Protein AF-A0A378A6G2-F1 (afdb_monomer_lite)

Sequence (100 aa):
MKLASNEDGTGRVIHTNESQAVLLYVKSITDPTMFDALFADALSWRMAAEIAMPIAANASLGQQAMANYQQVLTAAMQRSLDEAHEPQQAMSDLASARIC

pLDDT: mean 73.75, std 14.47, range [42.44, 91.06]

Secondary structure (DSSP, 8-state):
-EEEE-TTSSSEEEE--SSS-----------GGGS-HHHHHHHHHHHHHHHHHHHH--HHHHHHHHHHHHHHHHHHHHHHHHHT--------TTSSTT--

Organism: Klebsiella pneumoniae subsp. ozaenae (NCBI:txid574)

Structure (mmCIF, N/CA/C/O backbone):
data_AF-A0A378A6G2-F1
#
_entry.id   AF-A0A378A6G2-F1
#
loop_
_atom_site.group_PDB
_atom_site.id
_atom_site.type_symbol
_atom_site.label_atom_id
_atom_site.label_alt_id
_atom_site.labe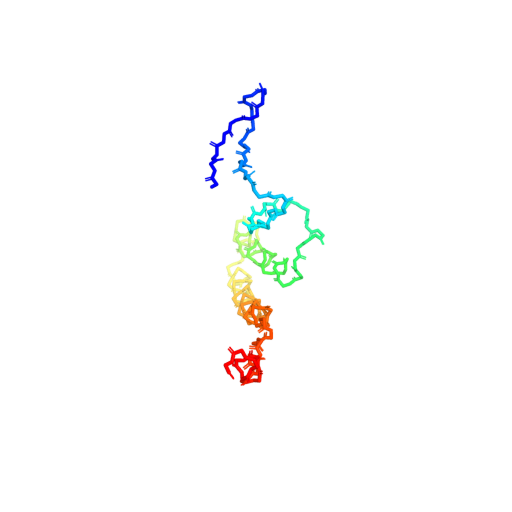l_comp_id
_atom_site.label_asym_id
_atom_site.label_entity_id
_atom_site.label_seq_id
_atom_site.pdbx_PDB_ins_code
_atom_site.Cartn_x
_atom_site.Cartn_y
_atom_site.Cartn_z
_atom_site.occupancy
_atom_site.B_iso_or_equiv
_atom_site.auth_seq_id
_atom_site.auth_comp_id
_atom_site.auth_asym_id
_atom_site.auth_atom_id
_atom_site.pdbx_PDB_model_num
ATOM 1 N N . MET A 1 1 ? 10.693 11.267 -30.051 1.00 49.34 1 MET A N 1
ATOM 2 C CA . MET A 1 1 ? 9.576 10.381 -29.665 1.00 49.34 1 MET A CA 1
ATOM 3 C C . MET A 1 1 ? 8.267 11.103 -29.943 1.00 49.34 1 MET A C 1
ATOM 5 O O . MET A 1 1 ? 8.030 12.153 -29.358 1.00 49.34 1 MET A O 1
ATOM 9 N N . LYS A 1 2 ? 7.481 10.631 -30.913 1.00 45.75 2 LYS A N 1
ATOM 10 C CA . LYS A 1 2 ? 6.256 11.310 -31.370 1.00 45.75 2 LYS A CA 1
ATOM 11 C C . LYS A 1 2 ? 5.085 10.347 -31.196 1.00 45.75 2 LYS A C 1
ATOM 13 O O . LYS A 1 2 ? 5.209 9.179 -31.559 1.00 45.75 2 LYS A O 1
ATOM 18 N N . LEU A 1 3 ? 3.992 10.816 -30.599 1.00 53.03 3 LEU A N 1
ATOM 19 C CA . LEU A 1 3 ? 2.768 10.026 -30.486 1.00 53.03 3 LEU A CA 1
ATOM 20 C C . LEU A 1 3 ? 2.037 10.071 -31.831 1.00 53.03 3 LEU A C 1
ATOM 22 O O . LEU A 1 3 ? 1.828 11.157 -32.372 1.00 53.03 3 LEU A O 1
ATOM 26 N N . ALA A 1 4 ? 1.662 8.914 -32.361 1.00 60.09 4 ALA A N 1
ATOM 27 C CA . ALA A 1 4 ? 0.761 8.797 -33.501 1.00 60.09 4 ALA A CA 1
ATOM 28 C C . ALA A 1 4 ? -0.376 7.822 -33.167 1.00 60.09 4 ALA A C 1
ATOM 30 O O . ALA A 1 4 ? -0.430 7.274 -32.065 1.00 60.09 4 ALA A O 1
ATOM 31 N N . SER A 1 5 ? -1.307 7.641 -34.096 1.00 57.41 5 SER A N 1
ATOM 32 C CA . SER A 1 5 ? -2.378 6.649 -33.972 1.00 57.41 5 SER A CA 1
ATOM 33 C C . SER A 1 5 ? -1.998 5.400 -34.763 1.00 57.41 5 SER A C 1
ATOM 35 O O . SER A 1 5 ? -1.319 5.517 -35.783 1.00 57.41 5 SER A O 1
ATOM 37 N N . ASN A 1 6 ? -2.392 4.218 -34.286 1.00 58.25 6 ASN A N 1
ATOM 38 C CA . ASN A 1 6 ? -2.279 2.981 -35.063 1.00 58.25 6 ASN A CA 1
ATOM 39 C C . ASN A 1 6 ? -3.079 3.086 -36.377 1.00 58.25 6 ASN A C 1
ATOM 41 O O . ASN A 1 6 ? -3.934 3.960 -36.518 1.00 58.25 6 ASN A O 1
ATOM 45 N N . GLU A 1 7 ? -2.825 2.181 -37.323 1.00 62.88 7 GLU A N 1
ATOM 46 C CA . GLU A 1 7 ? -3.485 2.166 -38.641 1.00 62.88 7 GLU A CA 1
ATOM 47 C C . GLU A 1 7 ? -5.026 2.072 -38.543 1.00 62.88 7 GLU A C 1
ATOM 49 O O . GLU A 1 7 ? -5.721 2.589 -39.414 1.00 62.88 7 GLU A O 1
ATOM 54 N N . ASP A 1 8 ? -5.558 1.546 -37.430 1.00 67.25 8 ASP A N 1
ATOM 55 C CA . ASP A 1 8 ? -6.998 1.469 -37.126 1.00 67.25 8 ASP A CA 1
ATOM 56 C C . ASP A 1 8 ? -7.560 2.670 -36.328 1.00 67.25 8 ASP A C 1
ATOM 58 O O . ASP A 1 8 ? -8.726 2.665 -35.932 1.00 67.25 8 ASP A O 1
ATOM 62 N N . GLY A 1 9 ? -6.748 3.690 -36.020 1.00 57.12 9 GLY A N 1
ATOM 63 C CA . GLY A 1 9 ? -7.176 4.941 -35.371 1.00 57.12 9 GLY A CA 1
ATOM 64 C C . GLY A 1 9 ? -7.661 4.839 -33.914 1.00 57.12 9 GLY A C 1
ATOM 65 O O . GLY A 1 9 ? -8.152 5.821 -33.360 1.00 57.12 9 GLY A O 1
ATOM 66 N N . THR A 1 10 ? -7.536 3.677 -33.277 1.00 60.03 10 THR A N 1
ATOM 67 C CA . THR A 1 10 ? -8.112 3.360 -31.955 1.00 60.03 10 THR A CA 1
ATOM 68 C C . THR A 1 10 ? -7.091 3.317 -30.813 1.00 60.03 10 THR A C 1
ATOM 70 O O . THR A 1 10 ? -7.474 3.337 -29.644 1.00 60.03 10 THR A O 1
ATOM 73 N N . GLY A 1 11 ? -5.792 3.309 -31.112 1.00 54.44 11 GLY A N 1
ATOM 74 C CA . GLY A 1 11 ? -4.706 3.198 -30.139 1.00 54.44 11 GLY A CA 1
ATOM 75 C C . GLY A 1 11 ? -3.613 4.244 -30.352 1.00 54.44 11 GLY A C 1
A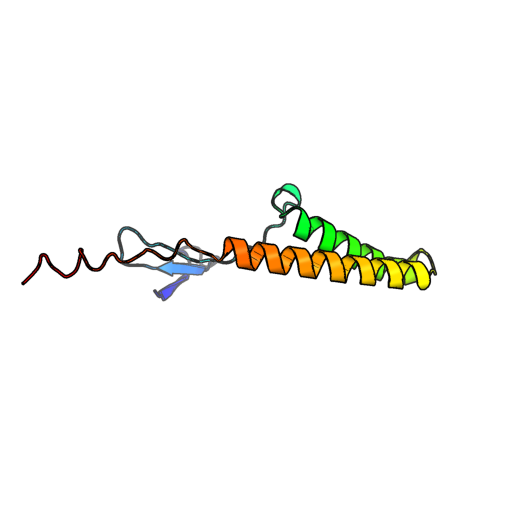TOM 76 O O . GLY A 1 11 ? -3.162 4.475 -31.473 1.00 54.44 11 GLY A O 1
ATOM 77 N N . ARG A 1 12 ? -3.151 4.866 -29.259 1.00 65.38 12 ARG A N 1
ATOM 78 C CA . ARG A 1 12 ? -1.968 5.742 -29.273 1.00 65.38 12 ARG A CA 1
ATOM 79 C C . ARG A 1 12 ? -0.707 4.890 -29.354 1.00 65.38 12 ARG A C 1
ATOM 81 O O . ARG A 1 12 ? -0.433 4.110 -28.448 1.00 65.38 12 ARG A O 1
ATOM 88 N N . VAL A 1 13 ? 0.067 5.084 -30.411 1.00 71.81 13 VAL A N 1
ATOM 89 C CA . VAL A 1 13 ? 1.367 4.451 -30.629 1.00 71.81 13 VAL A CA 1
ATOM 90 C C . VAL A 1 13 ? 2.482 5.473 -30.458 1.00 71.81 13 VAL A C 1
ATOM 92 O O . VAL A 1 13 ? 2.335 6.659 -30.755 1.00 71.81 13 VAL A O 1
ATOM 95 N N . ILE A 1 14 ? 3.614 5.014 -29.942 1.00 69.38 14 ILE A N 1
ATOM 96 C CA . ILE A 1 14 ? 4.795 5.840 -29.735 1.00 69.38 14 ILE A CA 1
ATOM 97 C C . ILE A 1 14 ? 5.820 5.437 -30.787 1.00 69.38 14 ILE A C 1
ATOM 99 O O . ILE A 1 14 ? 6.324 4.318 -30.764 1.00 69.38 14 ILE A O 1
ATOM 103 N N . HIS A 1 15 ? 6.153 6.359 -31.687 1.00 65.25 15 HIS A N 1
ATOM 104 C CA . HIS A 1 15 ? 7.174 6.115 -32.698 1.00 65.25 15 HIS A CA 1
ATOM 105 C C . HIS A 1 15 ? 8.559 6.511 -32.186 1.00 65.25 15 HIS A C 1
ATOM 107 O O . HIS A 1 15 ? 8.774 7.630 -31.692 1.00 65.25 15 HIS A O 1
ATOM 113 N N . THR A 1 16 ? 9.496 5.582 -32.358 1.00 65.06 16 THR A N 1
ATOM 114 C CA . THR A 1 16 ? 10.930 5.756 -32.142 1.00 65.06 16 THR A CA 1
ATOM 115 C C . THR A 1 16 ? 11.685 5.292 -33.385 1.00 65.06 16 THR A C 1
ATOM 117 O O . THR A 1 16 ? 11.277 4.340 -34.045 1.00 65.06 16 THR A O 1
ATOM 120 N N . ASN A 1 17 ? 12.743 6.012 -33.736 1.00 66.44 17 ASN A N 1
ATOM 121 C CA . ASN A 1 17 ? 13.647 5.708 -34.845 1.00 66.44 17 ASN A CA 1
ATOM 122 C C . ASN A 1 17 ? 14.874 4.896 -34.392 1.00 66.44 17 ASN A C 1
ATOM 124 O O . ASN A 1 17 ? 15.706 4.547 -35.222 1.00 66.44 17 ASN A O 1
ATOM 128 N N . GLU A 1 18 ? 14.981 4.614 -33.093 1.00 73.25 18 GLU A N 1
ATOM 129 C CA . GLU A 1 18 ? 16.032 3.786 -32.501 1.00 73.25 18 GLU A CA 1
ATOM 130 C C . GLU A 1 18 ? 15.677 2.297 -32.605 1.00 73.25 18 GLU A C 1
ATOM 132 O O . GLU A 1 18 ? 14.549 1.902 -32.305 1.00 73.25 18 GLU A O 1
ATOM 137 N N . SER A 1 19 ? 16.643 1.454 -32.985 1.00 64.69 19 SER A N 1
ATOM 138 C CA . SER A 1 19 ? 16.437 0.005 -33.163 1.00 64.69 19 SER A CA 1
ATOM 139 C C . SER A 1 19 ? 16.211 -0.757 -31.851 1.00 64.69 19 SER A C 1
ATOM 141 O O . SER A 1 19 ? 15.618 -1.833 -31.862 1.00 64.69 19 SER A O 1
ATOM 143 N N . GLN A 1 20 ? 16.662 -0.210 -30.718 1.00 60.72 20 GLN A N 1
ATOM 144 C CA . GLN A 1 20 ? 16.341 -0.682 -29.369 1.00 60.72 20 GLN A CA 1
ATOM 145 C C . GLN A 1 20 ? 15.920 0.510 -28.510 1.00 60.72 20 GLN A C 1
ATOM 147 O O . GLN A 1 20 ? 16.757 1.250 -28.001 1.00 60.72 20 GLN A O 1
ATOM 152 N N . ALA A 1 21 ? 14.614 0.706 -28.349 1.00 69.06 21 ALA A N 1
ATOM 153 C CA . ALA A 1 21 ? 14.086 1.745 -27.476 1.00 69.06 21 ALA A CA 1
ATOM 154 C C . ALA A 1 21 ? 13.745 1.175 -26.097 1.00 69.06 21 ALA A C 1
ATOM 156 O O . ALA A 1 21 ? 12.923 0.267 -25.973 1.00 69.06 21 ALA A O 1
ATOM 157 N N . VAL A 1 22 ? 14.354 1.747 -25.061 1.00 71.38 22 VAL A N 1
ATOM 158 C CA . VAL A 1 22 ? 13.987 1.501 -23.664 1.00 71.38 22 VAL A CA 1
ATOM 159 C C . VAL A 1 22 ? 12.923 2.521 -23.266 1.00 71.38 22 VAL A C 1
ATOM 161 O O . VAL A 1 22 ? 13.084 3.719 -23.497 1.00 71.38 22 VAL A O 1
ATOM 164 N N . LEU A 1 23 ? 11.818 2.045 -22.694 1.00 72.25 23 LEU A N 1
ATOM 165 C CA . LEU A 1 23 ? 10.677 2.868 -22.298 1.00 72.25 23 LEU A CA 1
ATOM 166 C C . LEU A 1 23 ? 10.410 2.708 -20.805 1.00 72.25 23 LEU A C 1
ATOM 168 O O . LEU A 1 23 ? 10.145 1.602 -20.339 1.00 72.25 23 LEU A O 1
ATOM 172 N N . LEU A 1 24 ? 10.397 3.827 -20.084 1.00 77.25 24 LEU A N 1
ATOM 173 C CA . LEU A 1 24 ? 9.825 3.896 -18.746 1.00 77.25 24 LEU A CA 1
ATOM 174 C C . LEU A 1 24 ? 8.340 4.249 -18.879 1.00 77.25 24 LEU A C 1
ATOM 176 O O . LEU A 1 24 ? 7.993 5.279 -19.459 1.00 77.25 24 LEU A O 1
ATOM 180 N N . TYR A 1 25 ? 7.459 3.387 -18.381 1.00 78.31 25 TYR A N 1
ATOM 181 C CA . TYR A 1 25 ? 6.013 3.579 -18.460 1.00 78.31 25 TYR A CA 1
ATOM 182 C C . TYR A 1 25 ? 5.342 3.216 -17.139 1.00 78.31 25 TYR A C 1
ATOM 184 O O . TYR A 1 25 ? 5.849 2.408 -16.367 1.00 78.31 25 TYR A O 1
ATOM 192 N N . VAL A 1 26 ? 4.166 3.799 -16.907 1.00 80.56 26 VAL A N 1
ATOM 193 C CA . VAL A 1 26 ? 3.279 3.418 -15.805 1.00 80.56 26 VAL A CA 1
ATOM 194 C C . VAL A 1 26 ? 2.112 2.640 -16.399 1.00 80.56 26 VAL A C 1
ATOM 196 O O . VAL A 1 26 ? 1.477 3.097 -17.350 1.00 80.56 26 VAL A O 1
ATOM 199 N N . LYS A 1 27 ? 1.827 1.459 -15.850 1.00 81.19 27 LYS A N 1
ATOM 200 C CA . LYS A 1 27 ? 0.690 0.623 -16.247 1.00 81.19 27 LYS A CA 1
ATOM 201 C C . LYS A 1 27 ? -0.262 0.462 -15.072 1.00 81.19 27 LYS A C 1
ATOM 203 O O . LYS A 1 27 ? 0.168 0.234 -13.948 1.00 81.19 27 LYS A O 1
ATOM 208 N N . SER A 1 28 ? -1.560 0.545 -15.352 1.00 80.62 28 SER A N 1
ATOM 209 C CA . SER A 1 28 ? -2.584 0.159 -14.385 1.00 80.62 28 SER A CA 1
ATOM 210 C C . SER A 1 28 ? -2.615 -1.365 -14.283 1.00 80.62 28 SER A C 1
ATOM 212 O O . SER A 1 28 ? -2.884 -2.057 -15.268 1.00 80.62 28 SER A O 1
ATOM 214 N N . ILE A 1 29 ? -2.277 -1.881 -13.107 1.00 83.31 29 ILE A N 1
ATOM 215 C CA . ILE A 1 29 ? -2.372 -3.301 -12.784 1.00 83.31 29 ILE A CA 1
ATOM 216 C C . ILE A 1 29 ? -3.741 -3.528 -12.143 1.00 83.31 29 ILE A C 1
ATOM 218 O O . ILE A 1 29 ? -4.074 -2.887 -11.151 1.00 83.31 29 ILE A O 1
ATOM 222 N N . THR A 1 30 ? -4.540 -4.418 -12.725 1.00 82.31 30 THR A N 1
ATOM 223 C CA . THR A 1 30 ? -5.874 -4.776 -12.213 1.00 82.31 30 THR A CA 1
ATOM 224 C C . THR A 1 30 ? -5.887 -6.117 -11.484 1.00 82.31 30 THR A C 1
ATOM 226 O O . THR A 1 30 ? -6.879 -6.445 -10.843 1.00 82.31 30 THR A O 1
ATOM 229 N N . ASP A 1 31 ? -4.815 -6.902 -11.609 1.00 81.69 31 ASP A N 1
ATOM 230 C CA . ASP A 1 31 ? -4.673 -8.198 -10.952 1.00 81.69 31 ASP A CA 1
ATOM 231 C C . ASP A 1 31 ? -4.090 -8.011 -9.539 1.00 81.69 31 ASP A C 1
ATOM 233 O O . ASP A 1 31 ? -2.941 -7.574 -9.417 1.00 81.69 31 ASP A O 1
ATOM 237 N N . PRO A 1 32 ? -4.839 -8.346 -8.473 1.00 76.12 32 PRO A N 1
ATOM 238 C CA . PRO A 1 32 ? -4.370 -8.183 -7.102 1.00 76.12 32 PRO A CA 1
ATOM 239 C C . PRO A 1 32 ? -3.197 -9.102 -6.740 1.00 76.12 32 PRO A C 1
ATOM 241 O O . PRO A 1 32 ? -2.492 -8.821 -5.777 1.00 76.12 32 PRO A O 1
ATOM 244 N N . THR A 1 33 ? -2.946 -10.173 -7.499 1.00 82.75 33 THR A N 1
ATOM 245 C CA . THR A 1 33 ? -1.784 -11.052 -7.272 1.00 82.75 33 THR A CA 1
ATOM 246 C C . THR A 1 33 ? -0.462 -10.412 -7.694 1.00 82.75 33 THR A C 1
ATOM 248 O O . THR A 1 33 ? 0.599 -10.841 -7.251 1.00 82.75 33 THR A O 1
ATOM 251 N N . MET A 1 34 ? -0.524 -9.369 -8.527 1.00 81.44 34 MET A N 1
ATOM 252 C CA . MET A 1 34 ? 0.637 -8.596 -8.969 1.00 81.44 34 MET A CA 1
ATOM 253 C C . MET A 1 34 ? 0.947 -7.403 -8.058 1.00 81.44 34 MET A C 1
ATOM 255 O O . MET A 1 34 ? 1.869 -6.639 -8.339 1.00 81.44 34 MET A O 1
ATOM 259 N N . PHE A 1 35 ? 0.165 -7.201 -6.999 1.00 79.94 35 PHE A N 1
ATOM 260 C CA . PHE A 1 35 ? 0.413 -6.141 -6.035 1.00 79.94 35 PHE A CA 1
ATOM 261 C C . PHE A 1 35 ? 1.542 -6.524 -5.081 1.00 79.94 35 PHE A C 1
ATOM 263 O O . PHE A 1 35 ? 1.637 -7.667 -4.636 1.00 79.94 35 PHE A O 1
ATOM 270 N N . ASP A 1 36 ? 2.374 -5.542 -4.735 1.00 82.81 36 ASP A N 1
ATOM 271 C CA . ASP A 1 36 ? 3.291 -5.679 -3.608 1.00 82.81 36 ASP A CA 1
ATOM 272 C C . ASP A 1 36 ? 2.482 -5.954 -2.329 1.00 82.81 36 ASP A C 1
ATOM 274 O O . ASP A 1 36 ? 1.414 -5.366 -2.119 1.00 82.81 36 ASP A O 1
ATOM 278 N N . ALA A 1 37 ? 2.983 -6.846 -1.474 1.00 84.69 37 ALA A N 1
ATOM 279 C CA . ALA A 1 37 ? 2.299 -7.245 -0.248 1.00 84.69 37 ALA A CA 1
ATOM 280 C C . ALA A 1 37 ? 1.989 -6.046 0.669 1.00 84.69 37 ALA A C 1
ATOM 282 O O . ALA A 1 37 ? 0.882 -5.947 1.197 1.00 84.69 37 ALA A O 1
ATOM 283 N N . LEU A 1 38 ? 2.913 -5.086 0.798 1.00 85.56 38 LEU A N 1
ATOM 284 C CA . LEU A 1 38 ? 2.701 -3.879 1.602 1.00 85.56 38 LEU A CA 1
ATOM 285 C C . LEU A 1 38 ? 1.635 -2.970 0.986 1.00 85.56 38 LEU A C 1
ATOM 287 O O . LEU A 1 38 ? 0.855 -2.346 1.708 1.00 85.56 38 LEU A O 1
ATOM 291 N N . PHE A 1 39 ? 1.571 -2.902 -0.345 1.00 83.06 39 PHE A N 1
ATOM 292 C CA . PHE A 1 39 ? 0.528 -2.147 -1.034 1.00 83.06 39 PHE A CA 1
ATOM 293 C C . PHE A 1 39 ? -0.850 -2.792 -0.847 1.00 83.06 39 PHE A C 1
ATOM 295 O O . PHE A 1 39 ? -1.817 -2.088 -0.551 1.00 83.06 39 PHE A O 1
ATOM 302 N N . ALA A 1 40 ? -0.945 -4.118 -0.974 1.00 87.25 40 ALA A N 1
ATOM 303 C CA . ALA A 1 40 ? -2.187 -4.858 -0.763 1.00 87.25 40 ALA A CA 1
ATOM 304 C C . ALA A 1 40 ? -2.721 -4.684 0.671 1.00 87.25 40 ALA A C 1
ATOM 306 O O . ALA A 1 40 ? -3.918 -4.441 0.865 1.00 87.25 40 ALA A O 1
ATOM 307 N N . ASP A 1 41 ? -1.835 -4.721 1.666 1.00 87.00 41 ASP A N 1
ATOM 308 C CA . ASP A 1 41 ? -2.189 -4.493 3.068 1.00 87.00 41 ASP A CA 1
ATOM 309 C C . ASP A 1 41 ? -2.639 -3.049 3.319 1.00 87.00 41 ASP A C 1
ATOM 311 O O . ASP A 1 41 ? -3.676 -2.819 3.948 1.00 87.00 41 ASP A O 1
ATOM 315 N N . ALA A 1 42 ? -1.918 -2.058 2.785 1.00 88.00 42 ALA A N 1
ATOM 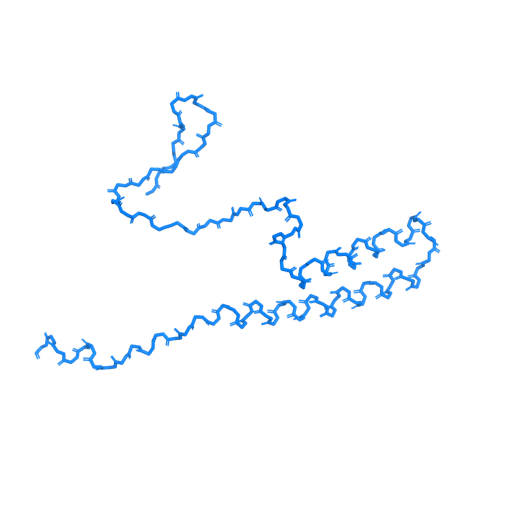316 C CA . ALA A 1 42 ? -2.306 -0.653 2.903 1.00 88.00 42 ALA A CA 1
ATOM 317 C C . ALA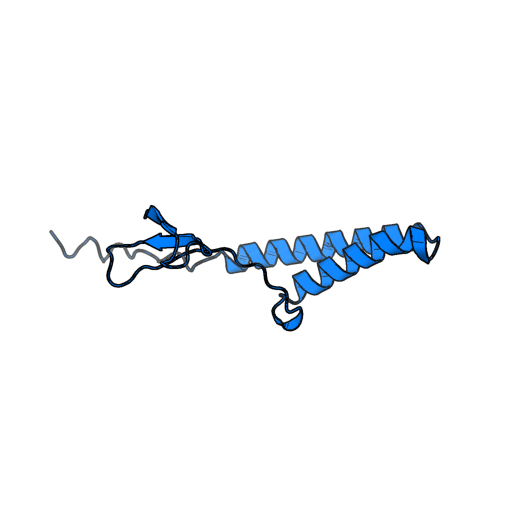 A 1 42 ? -3.682 -0.396 2.266 1.00 88.00 42 ALA A C 1
ATOM 319 O O . ALA A 1 42 ? -4.553 0.231 2.876 1.00 88.00 42 ALA A O 1
ATOM 320 N N . LEU A 1 43 ? -3.911 -0.921 1.060 1.00 87.19 43 LEU A N 1
ATOM 321 C CA . LEU A 1 43 ? -5.192 -0.808 0.367 1.00 87.19 43 LEU A CA 1
ATOM 322 C C . LEU A 1 43 ? -6.330 -1.425 1.193 1.00 87.19 43 LEU A C 1
ATOM 324 O O . LEU A 1 43 ? -7.398 -0.823 1.324 1.00 87.19 43 LEU A O 1
ATOM 328 N N . SER A 1 44 ? -6.082 -2.584 1.801 1.00 89.88 44 SER A N 1
ATOM 329 C CA . SER A 1 44 ? -7.054 -3.288 2.639 1.00 89.88 44 SER A CA 1
ATOM 330 C C . SER A 1 44 ? -7.419 -2.489 3.892 1.00 89.88 44 SER A C 1
ATOM 332 O O . SER A 1 44 ? -8.604 -2.320 4.182 1.00 89.88 44 SER A O 1
ATOM 334 N N . TRP A 1 45 ? -6.435 -1.923 4.601 1.00 89.50 45 TRP A N 1
ATOM 335 C CA . TRP A 1 45 ? -6.690 -1.078 5.775 1.00 89.50 45 TRP A CA 1
ATOM 336 C C . TRP A 1 45 ? -7.435 0.208 5.428 1.00 89.50 45 TRP A C 1
ATOM 338 O O . TRP A 1 45 ? -8.353 0.602 6.150 1.00 89.50 45 TRP A O 1
ATOM 348 N N . ARG A 1 46 ? -7.091 0.842 4.301 1.00 88.31 46 ARG A N 1
ATOM 349 C CA . ARG A 1 46 ? -7.796 2.031 3.814 1.00 88.31 46 ARG A CA 1
ATOM 350 C C . ARG A 1 46 ? -9.257 1.714 3.511 1.00 88.31 46 ARG A C 1
ATOM 352 O O . ARG A 1 46 ? -10.138 2.460 3.928 1.00 88.31 46 ARG A O 1
ATOM 359 N N . MET A 1 47 ? -9.513 0.597 2.835 1.00 87.62 47 MET A N 1
ATOM 360 C CA . MET A 1 47 ? -10.870 0.158 2.526 1.00 87.62 47 MET A CA 1
ATOM 361 C C . MET A 1 47 ? -11.650 -0.184 3.800 1.00 87.62 47 MET A C 1
ATOM 363 O O . MET A 1 47 ? -12.777 0.274 3.958 1.00 87.62 47 MET A O 1
ATOM 3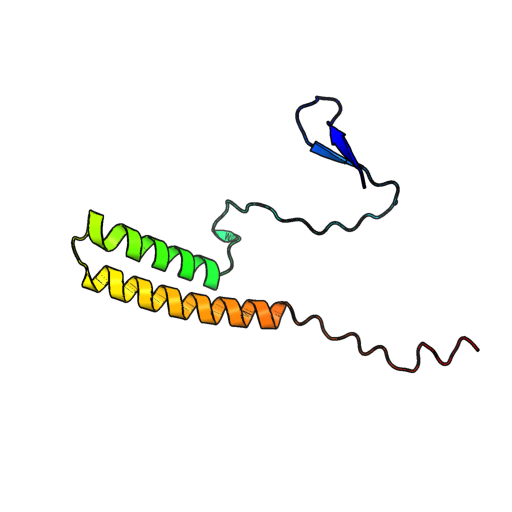67 N N . ALA A 1 48 ? -11.036 -0.910 4.739 1.00 86.62 48 ALA A N 1
ATOM 368 C CA . ALA A 1 48 ? -11.629 -1.235 6.035 1.00 86.62 48 ALA A CA 1
ATOM 369 C C . ALA A 1 48 ? -12.048 0.023 6.811 1.00 86.62 48 ALA A C 1
ATOM 371 O O . ALA A 1 48 ? -13.139 0.070 7.377 1.00 86.62 48 ALA A O 1
ATOM 372 N N . ALA A 1 49 ? -11.214 1.062 6.803 1.00 87.81 49 ALA A N 1
ATOM 373 C CA . ALA A 1 49 ? -11.504 2.304 7.499 1.00 87.81 49 ALA A CA 1
ATOM 374 C C . ALA A 1 49 ? -12.666 3.096 6.870 1.00 87.81 49 ALA A C 1
ATOM 376 O O . ALA A 1 49 ? -13.491 3.650 7.596 1.00 87.81 49 ALA A O 1
ATOM 377 N N . GLU A 1 50 ? -12.763 3.108 5.537 1.00 86.56 50 GLU 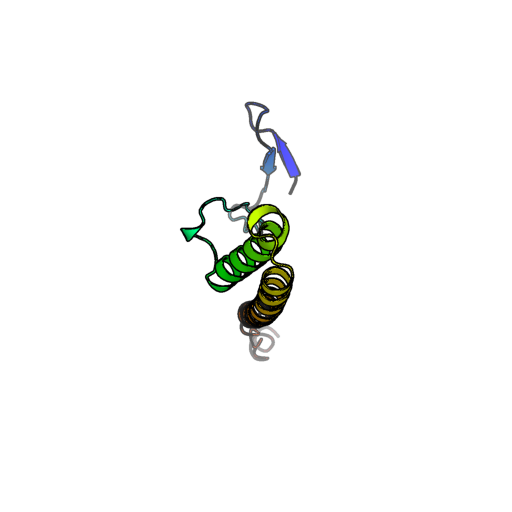A N 1
ATOM 378 C CA . GLU A 1 50 ? -13.861 3.757 4.806 1.00 86.56 50 GLU A CA 1
ATOM 379 C C . GLU A 1 50 ? -15.199 3.026 5.003 1.00 86.56 50 GLU A C 1
ATOM 381 O O . GLU A 1 50 ? -16.242 3.669 5.110 1.00 86.56 50 GLU A O 1
ATOM 386 N N . ILE A 1 51 ? -15.190 1.691 5.111 1.00 89.19 51 ILE A N 1
ATOM 387 C CA . ILE A 1 51 ? -16.423 0.906 5.297 1.00 89.19 51 ILE A CA 1
ATOM 388 C C . ILE A 1 51 ? -16.844 0.741 6.767 1.00 89.19 51 ILE A C 1
ATOM 390 O O . ILE A 1 51 ? -18.010 0.445 7.037 1.00 89.19 51 ILE A O 1
ATOM 394 N N . ALA A 1 52 ? -15.939 0.945 7.731 1.00 84.50 52 ALA A N 1
ATOM 395 C CA . ALA A 1 52 ? -16.209 0.722 9.157 1.00 84.50 52 ALA A CA 1
ATOM 396 C C . ALA A 1 52 ? -17.352 1.595 9.706 1.00 84.50 52 ALA A C 1
ATOM 398 O O . ALA A 1 52 ? -18.169 1.128 10.499 1.00 84.50 52 ALA A O 1
ATOM 399 N N . MET A 1 53 ? -17.446 2.850 9.266 1.00 80.88 53 MET A N 1
ATOM 400 C CA . MET A 1 53 ? -18.537 3.753 9.647 1.00 80.88 53 MET A CA 1
ATOM 401 C C . MET A 1 53 ? -19.871 3.422 8.957 1.00 80.88 53 MET A C 1
ATOM 403 O O . MET A 1 53 ? -20.854 3.230 9.672 1.00 80.88 53 MET A O 1
ATOM 407 N N . PRO A 1 54 ? -19.951 3.324 7.615 1.00 84.31 54 PRO A N 1
ATOM 408 C CA . PRO A 1 54 ? -21.220 3.074 6.932 1.00 84.31 54 PRO A CA 1
ATOM 409 C C . PRO A 1 54 ? -21.781 1.664 7.156 1.00 84.31 54 PRO A C 1
ATOM 411 O O . PRO A 1 54 ? -22.997 1.503 7.115 1.00 84.31 54 PRO A O 1
ATOM 414 N N . ILE A 1 55 ? -20.937 0.650 7.390 1.00 85.56 55 ILE A N 1
ATOM 415 C CA . ILE A 1 55 ? -21.391 -0.746 7.531 1.00 85.56 55 ILE A CA 1
ATOM 416 C C . ILE A 1 55 ? -21.457 -1.179 8.997 1.00 85.56 55 ILE A C 1
ATOM 418 O O . ILE A 1 55 ? -22.454 -1.760 9.418 1.00 85.56 55 ILE A O 1
ATOM 422 N N . ALA A 1 56 ? -20.409 -0.916 9.782 1.00 82.31 56 ALA A N 1
ATOM 423 C CA . ALA A 1 56 ? -20.307 -1.419 11.154 1.00 82.31 56 ALA A CA 1
ATOM 424 C C . ALA A 1 56 ? -20.721 -0.394 12.225 1.00 82.31 56 ALA A C 1
ATOM 426 O O . ALA A 1 56 ? -20.753 -0.744 13.405 1.00 82.31 56 ALA A O 1
ATOM 427 N N . ALA A 1 57 ? -21.013 0.858 11.840 1.00 82.62 57 ALA A N 1
ATOM 428 C CA . ALA A 1 57 ? -21.341 1.969 12.743 1.00 82.62 57 ALA A CA 1
ATOM 429 C C . ALA A 1 57 ? -20.332 2.154 13.897 1.00 82.62 57 ALA A C 1
ATOM 431 O O . ALA A 1 57 ? -20.674 2.654 14.970 1.00 82.62 57 ALA A O 1
ATOM 432 N N . ASN A 1 58 ? -19.076 1.745 13.688 1.00 81.75 58 ASN A N 1
ATOM 433 C CA . ASN A 1 58 ? -18.046 1.735 14.719 1.00 81.75 58 ASN A CA 1
ATOM 434 C C . ASN A 1 58 ? -16.909 2.699 14.361 1.00 81.75 58 ASN A C 1
ATOM 436 O O . ASN A 1 58 ? -15.979 2.363 13.624 1.00 81.75 58 ASN A O 1
ATOM 440 N N . ALA A 1 59 ? -16.969 3.899 14.942 1.00 81.94 59 ALA A N 1
ATOM 441 C CA . ALA A 1 59 ? -15.967 4.943 14.742 1.00 81.94 59 ALA A CA 1
ATOM 442 C C . ALA A 1 59 ? -14.578 4.562 15.276 1.00 81.94 59 ALA A C 1
ATOM 444 O O . ALA A 1 59 ? -13.570 4.938 14.680 1.00 81.94 59 ALA A O 1
ATOM 445 N N . SER A 1 60 ? -14.513 3.788 16.364 1.00 86.25 60 SER A N 1
ATOM 446 C CA . SER A 1 60 ? -13.242 3.347 16.947 1.00 86.25 60 SER A CA 1
ATOM 447 C C . SER A 1 60 ? -12.511 2.377 16.018 1.00 86.25 60 SER A C 1
ATOM 449 O O . SER A 1 60 ? -11.307 2.519 15.810 1.00 86.25 60 SER A O 1
ATOM 451 N N . LEU A 1 61 ? -13.247 1.460 15.382 1.00 85.38 61 LEU A N 1
ATOM 452 C CA . LEU A 1 61 ? -12.692 0.544 14.384 1.00 85.38 61 LEU A CA 1
ATOM 453 C C . LEU A 1 61 ? -12.149 1.302 13.163 1.00 85.38 61 LEU A C 1
ATOM 455 O O . LEU A 1 61 ? -11.058 0.996 12.689 1.00 85.38 61 LEU A O 1
ATOM 459 N N . GLY A 1 62 ? -12.871 2.323 12.690 1.00 85.75 62 GLY A N 1
ATOM 460 C CA . GLY A 1 62 ? -12.408 3.183 11.597 1.00 85.75 62 GLY A CA 1
ATOM 461 C C . GLY A 1 62 ? -11.120 3.937 11.942 1.00 85.75 62 GLY A C 1
ATOM 462 O O . GLY A 1 62 ? -10.183 3.961 11.147 1.00 85.75 62 GLY A O 1
ATOM 463 N N . GLN A 1 63 ? -11.028 4.495 13.153 1.00 87.69 63 GLN A N 1
ATOM 464 C CA . GLN A 1 63 ? -9.816 5.169 13.635 1.00 87.69 63 GLN A CA 1
ATOM 465 C C . GLN A 1 63 ? -8.627 4.208 13.755 1.00 87.69 63 GLN A C 1
ATOM 467 O O . GLN A 1 63 ? -7.520 4.548 13.338 1.00 87.69 63 GLN A O 1
ATOM 472 N N . GLN A 1 64 ? -8.850 2.999 14.275 1.00 89.44 64 GLN A N 1
ATOM 473 C CA . GLN A 1 64 ? -7.808 1.979 14.392 1.00 89.44 64 GLN A CA 1
ATOM 474 C C . GLN A 1 64 ? -7.319 1.505 13.016 1.00 89.44 64 GLN A C 1
ATOM 476 O O . GLN A 1 64 ? -6.116 1.381 12.796 1.00 89.44 64 GLN A O 1
ATOM 481 N N . ALA A 1 65 ? -8.235 1.310 12.065 1.00 87.81 65 ALA A N 1
ATOM 482 C CA . ALA A 1 65 ? -7.894 0.956 10.692 1.00 87.81 65 ALA A CA 1
ATOM 483 C C . ALA A 1 65 ? -7.102 2.072 9.982 1.00 87.81 65 ALA A C 1
ATOM 485 O O . ALA A 1 65 ? -6.122 1.775 9.301 1.00 87.81 65 ALA A O 1
ATOM 486 N N . MET A 1 66 ? -7.445 3.352 10.197 1.00 89.19 66 MET A N 1
ATOM 487 C CA . MET A 1 66 ? -6.644 4.477 9.687 1.00 89.19 66 MET A CA 1
ATOM 488 C C . MET A 1 66 ? -5.244 4.531 10.310 1.00 89.19 66 MET A C 1
ATOM 490 O O . MET A 1 66 ? -4.276 4.820 9.608 1.00 89.19 66 MET A O 1
ATOM 494 N N . ALA A 1 67 ? -5.109 4.234 11.606 1.00 91.06 67 ALA A N 1
ATOM 495 C CA . ALA A 1 67 ? -3.805 4.189 12.264 1.00 91.06 67 ALA A CA 1
ATOM 496 C C . ALA A 1 67 ? -2.912 3.082 11.674 1.00 91.06 67 ALA A C 1
ATOM 498 O O . ALA A 1 67 ? -1.752 3.338 11.347 1.00 91.06 67 ALA A O 1
ATOM 499 N N . ASN A 1 68 ? -3.468 1.886 11.460 1.00 89.31 68 ASN A N 1
ATOM 500 C CA . ASN A 1 68 ? -2.756 0.774 10.825 1.00 89.31 68 ASN A CA 1
ATOM 501 C C . ASN A 1 68 ? -2.387 1.091 9.369 1.00 89.31 68 ASN A C 1
ATOM 503 O O . ASN A 1 68 ? -1.257 0.839 8.956 1.00 89.31 68 ASN A O 1
ATOM 507 N N . TYR A 1 69 ? -3.293 1.715 8.609 1.00 90.75 69 TYR A N 1
ATOM 508 C CA . TYR A 1 69 ? -3.001 2.197 7.258 1.00 90.75 69 TYR A CA 1
ATOM 509 C C . TYR A 1 69 ? -1.777 3.125 7.233 1.00 90.75 69 TYR A C 1
ATOM 511 O O . TYR A 1 69 ? -0.871 2.930 6.425 1.00 90.75 69 TYR A O 1
ATOM 519 N N . GLN A 1 70 ? -1.707 4.098 8.147 1.00 89.00 70 GLN A N 1
ATOM 520 C CA . GLN A 1 70 ? -0.597 5.053 8.217 1.00 89.00 70 GLN A CA 1
ATOM 521 C C . GLN A 1 70 ? 0.750 4.369 8.525 1.00 89.00 70 GLN A C 1
ATOM 523 O O . GLN A 1 70 ? 1.791 4.762 7.989 1.00 89.00 70 GLN A O 1
ATOM 528 N N . GLN A 1 71 ? 0.735 3.338 9.375 1.00 90.62 71 GLN A N 1
ATOM 529 C CA . GLN A 1 71 ? 1.923 2.546 9.702 1.00 90.62 71 GLN A CA 1
ATOM 530 C C . GLN A 1 71 ? 2.422 1.759 8.487 1.00 90.62 71 GLN A C 1
ATOM 532 O O . GLN A 1 71 ? 3.596 1.869 8.130 1.00 90.62 71 GLN A O 1
ATOM 537 N N . VAL A 1 72 ? 1.527 1.028 7.814 1.00 88.81 72 VAL A N 1
ATOM 538 C CA . VAL A 1 72 ? 1.874 0.242 6.619 1.00 88.81 72 VAL A CA 1
ATOM 539 C C . VAL A 1 72 ? 2.345 1.155 5.488 1.00 88.81 72 VAL A C 1
ATOM 541 O O . VAL A 1 72 ? 3.324 0.841 4.819 1.00 88.81 72 VAL A O 1
ATOM 544 N N . LEU A 1 73 ? 1.731 2.331 5.327 1.00 88.19 73 LEU A N 1
ATOM 545 C CA . LEU A 1 73 ? 2.155 3.319 4.336 1.00 88.19 73 LEU A CA 1
ATOM 546 C C . LEU A 1 73 ? 3.590 3.804 4.585 1.00 88.19 73 LEU A C 1
ATOM 548 O O . LEU A 1 73 ? 4.366 3.948 3.646 1.00 88.19 73 LEU A O 1
ATOM 552 N N . THR A 1 74 ? 3.963 4.027 5.846 1.00 86.38 74 THR A N 1
ATOM 553 C CA . THR A 1 74 ? 5.327 4.444 6.205 1.00 86.38 74 THR A CA 1
ATOM 554 C C . THR A 1 74 ? 6.346 3.344 5.897 1.00 86.38 74 THR A C 1
ATOM 556 O O . THR A 1 74 ? 7.397 3.634 5.329 1.00 86.38 74 THR A O 1
ATOM 559 N N . ALA A 1 75 ? 6.016 2.084 6.195 1.00 84.94 75 ALA A N 1
ATOM 560 C CA . ALA A 1 75 ? 6.860 0.935 5.862 1.00 84.94 75 ALA A CA 1
ATOM 561 C C . ALA A 1 75 ? 6.988 0.726 4.341 1.00 84.94 75 ALA A C 1
ATOM 563 O O . ALA A 1 75 ? 8.085 0.485 3.840 1.00 84.94 75 ALA A O 1
ATOM 564 N N . ALA A 1 76 ? 5.892 0.886 3.594 1.00 83.56 76 ALA A N 1
ATOM 565 C CA . ALA A 1 76 ? 5.899 0.825 2.135 1.00 83.56 76 ALA A CA 1
ATOM 566 C C . ALA A 1 76 ? 6.774 1.933 1.532 1.00 83.56 76 ALA A C 1
ATOM 568 O O . ALA A 1 76 ? 7.575 1.665 0.645 1.00 83.56 76 ALA A O 1
ATOM 569 N N . MET A 1 77 ? 6.683 3.165 2.049 1.00 81.25 77 MET A N 1
ATOM 570 C CA . MET A 1 77 ? 7.543 4.269 1.609 1.00 81.25 77 MET A CA 1
ATOM 571 C C . MET A 1 77 ? 9.025 3.983 1.860 1.00 81.25 77 MET A C 1
ATOM 573 O O . MET A 1 77 ? 9.837 4.232 0.976 1.00 81.25 77 MET A O 1
ATOM 577 N N . GLN A 1 78 ? 9.381 3.442 3.029 1.00 82.12 78 GLN A N 1
ATOM 578 C CA . GLN A 1 78 ? 10.762 3.046 3.325 1.00 82.12 78 GLN A CA 1
ATOM 579 C C . GLN A 1 78 ? 11.264 1.995 2.334 1.00 82.12 78 GLN A C 1
ATOM 581 O O . GLN A 1 78 ? 12.323 2.173 1.742 1.00 82.12 78 GLN A O 1
ATOM 586 N N . ARG A 1 79 ? 10.462 0.959 2.071 1.00 80.44 79 ARG A N 1
ATOM 587 C CA . ARG A 1 79 ? 10.824 -0.083 1.110 1.00 80.44 79 ARG A CA 1
ATOM 588 C C . ARG A 1 79 ? 10.997 0.457 -0.311 1.00 80.44 79 ARG A C 1
ATOM 590 O O . ARG A 1 79 ? 11.956 0.089 -0.976 1.00 80.44 79 ARG A O 1
ATOM 597 N N . SER A 1 80 ? 10.131 1.365 -0.756 1.00 79.81 80 SER A N 1
ATOM 598 C CA . SER A 1 80 ? 10.275 2.014 -2.065 1.00 79.81 80 SER A CA 1
ATOM 599 C C . SER A 1 80 ? 11.551 2.855 -2.170 1.00 79.81 80 SER A C 1
ATOM 601 O O . SER A 1 80 ? 12.147 2.928 -3.240 1.00 79.81 80 SER A O 1
ATOM 603 N N . LEU A 1 81 ? 11.980 3.499 -1.077 1.00 78.62 81 LEU A N 1
ATOM 604 C CA . LEU A 1 81 ? 13.239 4.252 -1.034 1.00 78.62 81 LEU A CA 1
ATOM 605 C C . LEU A 1 81 ? 14.460 3.325 -1.094 1.00 78.62 81 LEU A C 1
ATOM 607 O O . LEU A 1 81 ? 15.442 3.661 -1.757 1.00 78.62 81 LEU A O 1
ATOM 611 N N . ASP A 1 82 ? 14.382 2.164 -0.443 1.00 75.62 82 ASP A N 1
ATOM 612 C CA . ASP A 1 82 ? 15.425 1.138 -0.491 1.00 75.62 82 ASP A CA 1
ATOM 613 C C . ASP A 1 82 ? 15.510 0.476 -1.879 1.00 75.62 82 ASP A C 1
ATOM 615 O O . ASP A 1 82 ? 16.603 0.211 -2.370 1.00 75.62 82 ASP A O 1
ATOM 619 N N . GLU A 1 83 ? 14.379 0.245 -2.552 1.00 70.00 83 GLU A N 1
ATOM 620 C CA . GLU A 1 83 ? 14.341 -0.300 -3.919 1.00 70.00 83 GLU A CA 1
ATOM 621 C C . GLU A 1 83 ? 14.794 0.716 -4.980 1.00 70.00 83 GLU A C 1
ATOM 623 O O . GLU A 1 83 ? 15.378 0.331 -5.992 1.00 70.00 83 GLU A O 1
ATOM 628 N N . ALA A 1 84 ? 14.578 2.014 -4.743 1.00 63.09 84 ALA A N 1
ATOM 629 C CA . ALA A 1 84 ? 15.083 3.093 -5.595 1.00 63.09 84 ALA A CA 1
ATOM 630 C C . ALA A 1 84 ? 16.595 3.337 -5.439 1.00 63.09 84 ALA A C 1
ATOM 632 O O . ALA A 1 84 ? 17.173 4.097 -6.221 1.00 63.09 84 ALA A O 1
ATOM 633 N N . HIS A 1 85 ? 17.248 2.707 -4.455 1.00 54.59 85 HIS A N 1
ATOM 634 C CA . HIS A 1 85 ? 18.703 2.637 -4.398 1.00 54.59 85 HIS A CA 1
ATOM 635 C C . HIS A 1 85 ? 19.201 1.694 -5.501 1.00 54.59 85 HIS A C 1
ATOM 637 O O . HIS A 1 85 ? 19.544 0.533 -5.274 1.00 54.59 85 HIS A O 1
ATOM 643 N N . GLU A 1 86 ? 19.282 2.214 -6.726 1.00 56.62 86 GLU A N 1
ATOM 644 C CA . GLU A 1 86 ? 20.198 1.650 -7.708 1.00 56.62 86 GLU A CA 1
ATOM 645 C C . GLU A 1 86 ? 21.587 1.631 -7.052 1.00 56.62 86 GLU A C 1
ATOM 647 O O . GLU A 1 86 ? 21.958 2.623 -6.408 1.00 56.62 86 GLU A O 1
ATOM 652 N N . PRO A 1 87 ? 22.366 0.533 -7.148 1.00 51.94 87 PRO A N 1
ATOM 653 C CA . PRO A 1 87 ? 23.750 0.585 -6.717 1.00 51.94 87 PRO A CA 1
ATOM 654 C C . PRO A 1 87 ? 24.348 1.772 -7.452 1.00 51.94 87 PRO A C 1
ATOM 656 O O . PRO A 1 87 ? 24.368 1.760 -8.685 1.00 51.94 87 PRO A O 1
ATOM 659 N N . GLN A 1 88 ? 24.763 2.813 -6.712 1.00 48.53 88 GLN A N 1
ATOM 660 C CA . GLN A 1 88 ? 25.559 3.887 -7.283 1.00 48.53 88 GLN A CA 1
ATOM 661 C C . GLN A 1 88 ? 26.619 3.153 -8.077 1.00 48.53 88 GLN A C 1
ATOM 663 O O . GLN A 1 88 ? 27.430 2.430 -7.488 1.00 48.53 88 GLN A O 1
ATOM 668 N N . GLN A 1 89 ? 26.553 3.232 -9.409 1.00 47.81 89 GLN A N 1
ATOM 669 C CA . GLN A 1 89 ? 27.666 2.788 -10.207 1.00 47.81 89 GLN A CA 1
ATOM 670 C C . GLN A 1 89 ? 28.790 3.643 -9.664 1.00 47.81 89 GLN A C 1
ATOM 672 O O . GLN A 1 89 ? 28.817 4.856 -9.877 1.00 47.81 89 GLN A O 1
ATOM 677 N N . ALA A 1 90 ? 29.654 3.024 -8.862 1.00 49.06 90 ALA A N 1
ATOM 678 C CA . ALA A 1 90 ? 30.955 3.553 -8.590 1.00 49.06 90 ALA A CA 1
ATOM 679 C C . ALA A 1 90 ? 31.543 3.648 -9.988 1.00 49.06 90 ALA A C 1
ATOM 681 O O . ALA A 1 90 ? 32.039 2.663 -10.539 1.00 49.06 90 ALA A O 1
ATOM 682 N N . MET A 1 91 ? 31.373 4.810 -10.619 1.00 44.56 91 MET A N 1
ATOM 683 C CA . MET A 1 91 ? 32.231 5.230 -11.692 1.00 44.56 91 MET A CA 1
ATOM 684 C C . MET A 1 91 ? 33.592 5.226 -11.032 1.00 44.56 91 MET A C 1
ATOM 686 O O . MET A 1 91 ? 33.979 6.162 -10.338 1.00 44.56 91 MET A O 1
ATOM 690 N N . SER A 1 92 ? 34.251 4.074 -11.125 1.00 46.06 92 SER A N 1
ATOM 691 C CA . SER A 1 92 ? 35.633 3.973 -10.756 1.00 46.06 92 SER A CA 1
ATOM 692 C C . SER A 1 92 ? 36.324 4.972 -11.664 1.00 46.06 92 SER A C 1
ATOM 694 O O . SER A 1 92 ? 36.187 4.939 -12.890 1.00 46.06 92 SER A O 1
ATOM 696 N N . ASP A 1 93 ? 37.063 5.863 -11.027 1.00 54.69 93 ASP A N 1
ATOM 697 C CA . ASP A 1 93 ? 37.937 6.894 -11.590 1.00 54.69 93 ASP A CA 1
ATOM 698 C C . ASP A 1 93 ? 39.015 6.322 -12.552 1.00 54.69 93 ASP A C 1
ATOM 700 O O . ASP A 1 93 ? 39.949 6.988 -12.978 1.00 54.69 93 ASP A O 1
ATOM 704 N N . LEU A 1 94 ? 38.907 5.032 -12.887 1.00 52.34 94 LEU A N 1
ATOM 705 C CA . LEU A 1 94 ? 39.774 4.249 -13.751 1.00 52.34 94 LEU A CA 1
ATOM 706 C C . LEU A 1 94 ? 39.274 4.208 -15.204 1.00 52.34 94 LEU A C 1
ATOM 708 O O . LEU A 1 94 ? 40.073 3.961 -16.105 1.00 52.34 94 LEU A O 1
ATOM 712 N N . ALA A 1 95 ? 37.985 4.468 -15.462 1.00 50.66 95 ALA A N 1
ATOM 713 C CA . ALA A 1 95 ? 37.449 4.509 -16.828 1.00 50.66 95 ALA A CA 1
ATOM 714 C C . ALA A 1 95 ? 37.829 5.799 -17.590 1.00 50.66 95 ALA A C 1
ATOM 716 O O . ALA A 1 95 ? 37.882 5.793 -18.818 1.00 50.66 95 ALA A O 1
ATOM 717 N N . SER A 1 96 ? 38.151 6.884 -16.879 1.00 49.09 96 SER A N 1
ATOM 718 C CA . SER A 1 96 ? 38.616 8.165 -17.437 1.00 49.09 96 SER A CA 1
ATOM 719 C C . SER A 1 96 ? 40.124 8.189 -17.733 1.00 49.09 96 SER A C 1
ATOM 721 O O . SER A 1 96 ? 40.564 8.934 -18.604 1.00 49.09 96 SER A O 1
ATOM 723 N N . ALA A 1 97 ? 40.924 7.344 -17.074 1.00 50.44 97 ALA A N 1
ATOM 724 C CA . ALA A 1 97 ? 42.389 7.371 -17.165 1.00 50.44 97 ALA A CA 1
ATOM 725 C C . ALA A 1 97 ? 42.986 6.629 -18.381 1.00 50.44 97 ALA A C 1
ATOM 727 O O . ALA A 1 97 ? 44.205 6.556 -18.513 1.00 50.44 97 ALA A O 1
ATOM 728 N N . ARG A 1 98 ? 42.163 6.045 -19.267 1.00 52.59 98 ARG A N 1
ATOM 729 C CA . ARG A 1 98 ? 42.636 5.208 -20.392 1.00 52.59 98 ARG A CA 1
ATOM 730 C C . ARG A 1 98 ? 42.440 5.818 -21.785 1.00 52.59 98 ARG A C 1
ATOM 732 O O . ARG A 1 98 ? 42.636 5.108 -22.768 1.00 52.59 98 ARG A O 1
ATOM 739 N N . ILE A 1 99 ? 42.043 7.093 -21.874 1.00 57.41 99 ILE A N 1
ATOM 740 C CA . ILE A 1 99 ? 41.728 7.775 -23.149 1.00 57.41 99 ILE A CA 1
ATOM 741 C C . ILE A 1 99 ? 42.542 9.077 -23.360 1.00 57.41 99 ILE A C 1
ATOM 743 O O . ILE A 1 99 ? 42.279 9.816 -24.303 1.00 57.41 99 ILE A O 1
ATOM 747 N N . CYS A 1 100 ? 43.586 9.363 -22.576 1.00 42.44 100 CYS A N 1
ATOM 748 C CA . CYS A 1 100 ? 44.529 10.448 -22.901 1.00 42.44 100 CYS A CA 1
ATOM 749 C C . CYS A 1 100 ? 45.978 9.984 -22.802 1.00 42.44 100 CYS A C 1
ATOM 751 O O . CYS A 1 100 ? 46.294 9.271 -21.824 1.00 42.44 100 CYS A O 1
#

Radius of gyration: 22.97 Å; chains: 1; bounding box: 66×22×56 Å

Foldseek 3Di:
DDWDAPPVRPDIDDDDPDPDDDDDDDDDDPDPVPDDPLRNLLVVLQVQLVVCCVPVVDNVSNVVSVVSSVVSVVVVVVVVVVVVPDPPPPPPPVVVPPPD